Protein AF-A0A7Z9Y634-F1 (afdb_monomer)

Secondary structure (DSSP, 8-state):
--------------HHHHHHHHTTPEEEEEE-TTS-EEEEEE-TTS-EEEHHHHHTTSS-TT-

pLDDT: mean 89.43, std 15.9, range [51.12, 98.62]

Mean predicted aligned error: 7.19 Å

Structure (mmCIF, N/CA/C/O backbone):
data_AF-A0A7Z9Y634-F1
#
_entry.id   AF-A0A7Z9Y634-F1
#
loop_
_atom_site.group_PDB
_a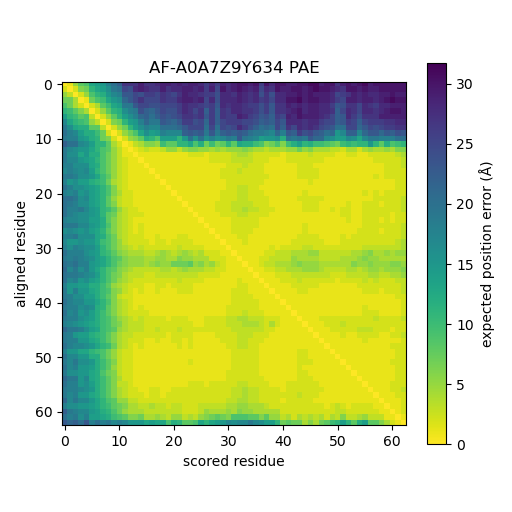tom_site.id
_atom_site.type_symbol
_atom_site.label_atom_id
_atom_site.label_alt_id
_atom_site.label_comp_id
_atom_site.label_asym_id
_atom_site.label_ent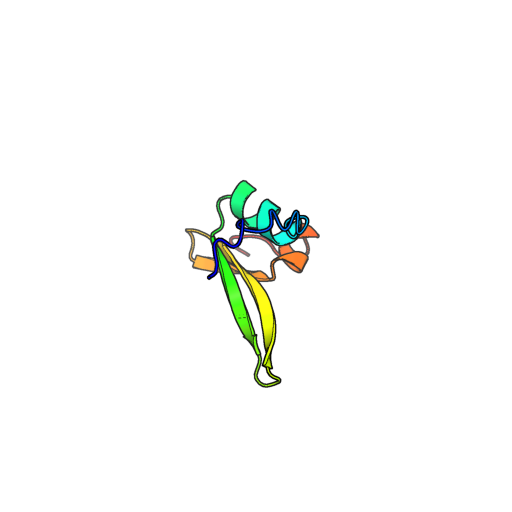ity_id
_atom_site.label_seq_id
_atom_site.pdbx_PDB_ins_code
_atom_site.Cartn_x
_atom_site.Cartn_y
_atom_site.Cartn_z
_atom_site.occupancy
_atom_site.B_iso_or_equiv
_atom_site.auth_seq_id
_atom_site.auth_comp_id
_atom_site.auth_asym_id
_atom_site.auth_atom_id
_atom_site.pdbx_PDB_model_num
ATOM 1 N N . MET A 1 1 ? 34.594 -11.293 17.429 1.00 58.09 1 MET A N 1
ATOM 2 C CA . MET A 1 1 ? 34.360 -10.637 16.123 1.00 58.09 1 MET A CA 1
ATOM 3 C C . MET A 1 1 ? 33.054 -11.235 15.601 1.00 58.09 1 MET A C 1
ATOM 5 O O . MET A 1 1 ? 33.066 -12.413 15.306 1.00 58.09 1 MET A O 1
ATOM 9 N N . GLN A 1 2 ? 31.888 -10.593 15.593 1.00 54.19 2 GLN A N 1
ATOM 10 C CA . GLN A 1 2 ? 31.587 -9.169 15.486 1.00 54.19 2 GLN A CA 1
ATOM 11 C C . GLN A 1 2 ? 30.335 -8.835 16.311 1.00 54.19 2 GLN A C 1
ATOM 13 O O . GLN A 1 2 ? 29.276 -9.423 16.126 1.00 54.19 2 GLN A O 1
ATOM 18 N N . ASN A 1 3 ? 30.504 -7.878 17.218 1.00 57.62 3 ASN A N 1
ATOM 19 C CA . ASN A 1 3 ? 29.447 -7.116 17.857 1.00 57.62 3 ASN A CA 1
ATOM 20 C C . ASN A 1 3 ? 29.074 -6.009 16.856 1.00 57.62 3 ASN A C 1
ATOM 22 O O . ASN A 1 3 ? 29.725 -4.966 16.852 1.00 57.62 3 ASN A O 1
ATOM 26 N N . LEU A 1 4 ? 28.130 -6.259 15.945 1.00 62.53 4 LEU A N 1
ATOM 27 C CA . LEU A 1 4 ? 27.600 -5.199 15.086 1.00 62.53 4 LEU A CA 1
ATOM 28 C C . LEU A 1 4 ? 26.415 -4.576 15.835 1.00 62.53 4 LEU A C 1
ATOM 30 O O . LEU A 1 4 ? 25.490 -5.321 16.170 1.00 62.53 4 LEU A O 1
ATOM 34 N N . PRO A 1 5 ? 26.424 -3.267 16.157 1.00 56.12 5 PRO A N 1
ATOM 35 C CA . PRO A 1 5 ? 25.189 -2.622 16.570 1.00 56.12 5 PRO A CA 1
ATOM 36 C C . PRO A 1 5 ? 24.204 -2.841 15.423 1.00 56.12 5 PRO A C 1
ATOM 38 O O . PRO A 1 5 ? 24.592 -2.722 14.257 1.00 56.12 5 PRO A O 1
ATOM 41 N N . LEU A 1 6 ? 22.966 -3.226 15.743 1.00 53.12 6 LEU A N 1
ATOM 42 C CA . LEU A 1 6 ? 21.873 -3.093 14.791 1.00 53.12 6 LEU A CA 1
ATOM 43 C C . LEU A 1 6 ? 21.914 -1.624 14.399 1.00 53.12 6 LEU A C 1
ATOM 45 O O . LEU A 1 6 ? 21.607 -0.764 15.220 1.00 53.12 6 LEU A O 1
ATOM 49 N N . SER A 1 7 ? 22.462 -1.347 13.217 1.00 51.25 7 SER A N 1
ATOM 50 C CA . SER A 1 7 ? 22.382 -0.037 12.609 1.00 51.25 7 SER A CA 1
ATOM 51 C C . SER A 1 7 ? 20.910 0.308 12.710 1.00 51.25 7 SER A C 1
ATOM 53 O O . SER A 1 7 ? 20.096 -0.392 12.112 1.00 51.25 7 SER A O 1
ATOM 55 N N . GLU A 1 8 ? 20.565 1.304 13.525 1.00 53.50 8 GLU A N 1
ATOM 56 C CA . GLU A 1 8 ? 19.311 2.023 13.373 1.00 53.50 8 GLU A CA 1
ATOM 57 C C . GLU A 1 8 ? 19.392 2.631 11.976 1.00 53.50 8 GLU A C 1
ATOM 59 O O . GLU A 1 8 ? 19.789 3.779 11.784 1.00 53.50 8 GLU A O 1
ATOM 64 N N . SER A 1 9 ? 19.114 1.816 10.961 1.00 52.88 9 SER A N 1
ATOM 65 C CA . SER A 1 9 ? 18.645 2.301 9.692 1.00 52.88 9 SER A CA 1
ATOM 66 C C . SER A 1 9 ? 17.343 2.995 10.041 1.00 52.88 9 SER A C 1
ATOM 68 O O . SER A 1 9 ? 16.277 2.392 10.101 1.00 52.88 9 SER A O 1
ATOM 70 N N . THR A 1 10 ? 17.436 4.297 10.291 1.00 51.12 10 THR A N 1
ATOM 71 C CA . THR 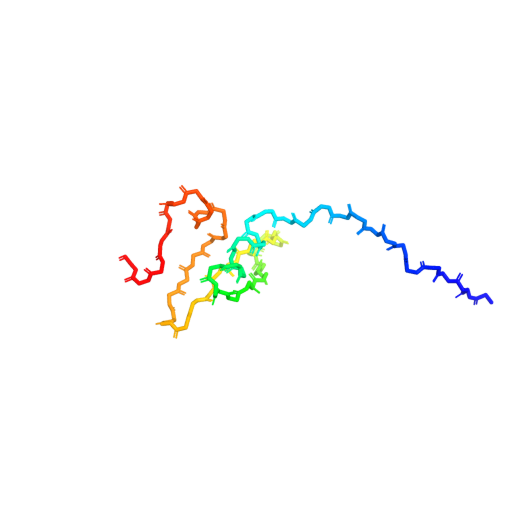A 1 10 ? 16.322 5.224 10.140 1.00 51.12 10 THR A CA 1
ATOM 72 C C . THR A 1 10 ? 15.978 5.297 8.650 1.00 51.12 10 THR A C 1
ATOM 74 O O . THR A 1 10 ? 15.996 6.370 8.045 1.00 51.12 10 THR A O 1
ATOM 77 N N . GLU A 1 11 ? 15.758 4.143 8.018 1.00 66.88 11 GLU A N 1
ATOM 78 C CA . GLU A 1 11 ? 15.053 4.067 6.760 1.00 66.88 11 GLU A CA 1
ATOM 79 C C . GLU A 1 11 ? 13.683 4.629 7.088 1.00 66.88 11 GLU A C 1
ATOM 81 O O . GLU A 1 11 ? 12.919 4.049 7.861 1.00 66.88 11 GLU A O 1
ATOM 86 N N . LEU A 1 12 ? 13.452 5.854 6.616 1.00 83.81 12 LEU A N 1
ATOM 87 C CA . LEU A 1 12 ? 12.168 6.506 6.747 1.00 83.81 12 LEU A CA 1
ATOM 88 C C . LEU A 1 12 ? 11.133 5.509 6.234 1.00 83.81 12 LEU A C 1
ATOM 90 O O . LEU A 1 12 ? 11.192 5.117 5.067 1.00 83.81 12 LEU A O 1
ATOM 94 N N . ALA A 1 13 ? 10.252 5.058 7.129 1.00 89.06 13 ALA A N 1
ATOM 95 C CA . ALA A 1 13 ? 9.239 4.084 6.774 1.00 89.06 13 ALA A CA 1
ATOM 96 C C . ALA A 1 13 ? 8.474 4.599 5.552 1.00 89.06 13 ALA A C 1
ATOM 98 O O . ALA A 1 13 ? 8.159 5.790 5.464 1.00 89.06 13 ALA A O 1
ATOM 99 N N . ASN A 1 14 ? 8.205 3.711 4.598 1.00 94.38 14 ASN A N 1
ATOM 100 C CA . ASN A 1 14 ? 7.434 4.070 3.421 1.00 94.38 14 ASN A CA 1
ATOM 101 C C . ASN A 1 14 ? 6.061 4.607 3.886 1.00 94.38 14 ASN A C 1
ATOM 103 O O . ASN A 1 14 ? 5.335 3.889 4.577 1.00 94.3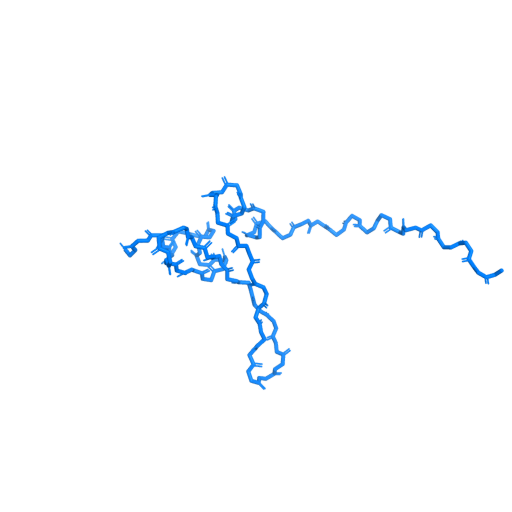8 14 ASN A O 1
ATOM 107 N N . PRO A 1 15 ? 5.694 5.859 3.558 1.00 97.56 15 PRO A N 1
ATOM 108 C CA . PRO A 1 15 ? 4.466 6.461 4.063 1.00 97.56 15 PRO A CA 1
ATOM 109 C C . PRO A 1 15 ? 3.211 5.716 3.596 1.00 97.56 15 PRO A C 1
ATOM 111 O O . PRO A 1 15 ? 2.242 5.670 4.345 1.00 97.56 15 PRO A O 1
ATOM 114 N N . ALA A 1 16 ? 3.227 5.091 2.413 1.00 98.38 16 ALA A N 1
ATOM 115 C CA . ALA A 1 16 ? 2.120 4.259 1.947 1.00 98.38 16 ALA A CA 1
ATOM 116 C C . ALA A 1 16 ? 1.985 2.976 2.786 1.00 98.38 16 ALA A C 1
ATOM 118 O O . ALA A 1 16 ? 0.882 2.612 3.195 1.00 98.38 16 ALA A O 1
ATOM 119 N N . SER A 1 17 ? 3.116 2.357 3.130 1.00 98.19 17 SER A N 1
ATOM 120 C CA . SER A 1 17 ? 3.172 1.190 4.013 1.00 98.19 17 SER A CA 1
ATOM 121 C C . SER A 1 17 ? 2.651 1.506 5.416 1.00 98.19 17 SER A C 1
ATOM 123 O O . SER A 1 17 ? 1.860 0.747 5.972 1.00 98.19 17 SER A O 1
ATOM 125 N N . VAL A 1 18 ? 3.070 2.643 5.987 1.00 97.94 18 VAL A N 1
ATOM 126 C CA . VAL A 1 18 ? 2.586 3.115 7.296 1.00 97.94 18 VAL A CA 1
ATOM 127 C C . VAL A 1 18 ? 1.086 3.382 7.239 1.00 97.94 18 VAL A C 1
ATOM 129 O O . VAL A 1 18 ? 0.344 2.879 8.078 1.00 97.94 18 VAL A O 1
ATOM 132 N N . PHE A 1 19 ? 0.635 4.104 6.212 1.00 98.19 19 PHE A N 1
ATOM 133 C CA . PHE A 1 19 ? -0.772 4.431 6.022 1.00 98.19 19 PHE A CA 1
ATOM 134 C C . PHE A 1 19 ? -1.650 3.180 5.898 1.00 98.19 19 PHE A C 1
ATOM 136 O O . PHE A 1 19 ? -2.728 3.139 6.482 1.00 98.19 19 PHE A O 1
ATOM 143 N N . CYS A 1 20 ? -1.190 2.131 5.205 1.00 98.50 20 CYS A N 1
ATOM 144 C CA . CYS A 1 20 ? -1.899 0.851 5.154 1.00 98.50 20 CYS A CA 1
ATOM 145 C C . CYS A 1 20 ? -2.208 0.312 6.562 1.00 98.50 20 CYS A C 1
ATOM 147 O O . CYS A 1 20 ? -3.364 0.017 6.870 1.00 98.50 20 CYS A O 1
ATOM 149 N N . GLY A 1 21 ? -1.195 0.260 7.434 1.00 97.69 21 GLY A N 1
ATOM 150 C CA . GLY A 1 21 ? -1.350 -0.202 8.814 1.00 97.69 21 GLY A CA 1
ATOM 151 C C . GLY A 1 21 ? -2.218 0.721 9.673 1.00 97.69 21 GLY A C 1
ATOM 152 O O . GLY A 1 21 ? -3.061 0.244 10.431 1.00 97.69 21 GLY A O 1
ATOM 153 N N . GLU A 1 22 ? -2.070 2.042 9.531 1.00 98.06 22 GLU A N 1
ATOM 154 C CA . GLU A 1 22 ? -2.897 3.028 10.247 1.00 98.06 22 GLU A CA 1
ATOM 155 C C . GLU A 1 22 ? -4.387 2.917 9.890 1.00 98.06 22 GLU A C 1
ATOM 157 O O . GLU A 1 22 ? -5.249 3.158 10.735 1.00 98.06 22 GLU A O 1
ATOM 162 N N . GLN A 1 23 ? -4.694 2.492 8.664 1.00 97.62 23 GLN A N 1
ATOM 163 C CA . GLN A 1 23 ? -6.057 2.268 8.184 1.00 97.62 23 GLN A CA 1
ATOM 164 C C . GLN A 1 23 ? -6.595 0.860 8.493 1.00 97.62 23 GLN A C 1
ATOM 166 O O . GLN A 1 23 ? -7.691 0.517 8.049 1.00 97.62 23 GLN A O 1
ATOM 171 N N . GLY A 1 24 ? -5.852 0.058 9.262 1.00 97.00 24 GL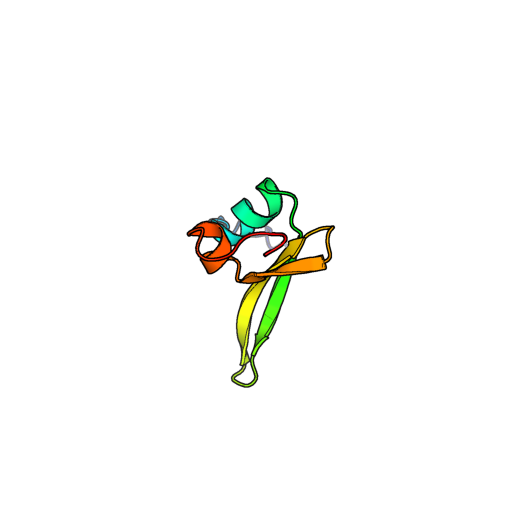Y A N 1
ATOM 172 C CA . GLY A 1 24 ? -6.250 -1.289 9.672 1.00 97.00 24 GLY A CA 1
ATOM 173 C C . GLY A 1 24 ? -5.998 -2.374 8.625 1.00 97.00 24 GLY A C 1
ATOM 174 O O . GLY A 1 24 ? -6.498 -3.482 8.782 1.00 97.00 24 GLY A O 1
ATOM 175 N N . GLY A 1 25 ? -5.247 -2.075 7.564 1.00 97.88 25 GLY A N 1
ATOM 176 C CA . GLY A 1 25 ? -4.820 -3.069 6.587 1.00 97.88 25 GLY A CA 1
ATOM 177 C C . GLY A 1 25 ? -3.521 -3.770 6.986 1.00 97.88 25 GLY A C 1
ATOM 178 O O . GLY A 1 25 ? -2.737 -3.285 7.804 1.00 97.88 25 GLY A O 1
ATOM 179 N N . THR A 1 26 ? -3.273 -4.922 6.370 1.00 98.56 26 THR A N 1
ATOM 180 C CA . THR A 1 26 ? -2.005 -5.651 6.462 1.00 98.56 26 THR A CA 1
ATOM 181 C C . THR A 1 26 ? -1.198 -5.419 5.192 1.00 98.56 26 THR A C 1
ATOM 183 O O . THR A 1 26 ? -1.690 -5.665 4.093 1.00 98.56 26 THR A O 1
ATOM 186 N N . LEU A 1 27 ? 0.046 -4.955 5.333 1.00 98.38 27 LEU A N 1
ATOM 187 C CA . LEU A 1 27 ? 0.955 -4.803 4.200 1.00 98.38 27 LEU A CA 1
ATOM 188 C C . LEU A 1 27 ? 1.564 -6.154 3.807 1.00 98.38 27 LEU A C 1
ATOM 190 O O . LEU A 1 27 ? 2.233 -6.803 4.611 1.00 98.38 27 LEU A O 1
ATOM 194 N N . GLU A 1 28 ? 1.427 -6.508 2.536 1.00 98.38 28 GLU A N 1
ATOM 195 C CA . GLU A 1 28 ? 2.141 -7.598 1.885 1.00 98.38 28 GLU A CA 1
ATOM 196 C C . GLU A 1 28 ? 3.105 -7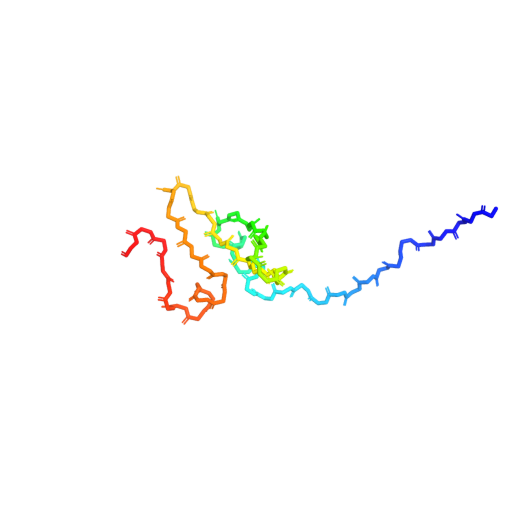.049 0.833 1.00 98.38 28 GLU A C 1
ATOM 198 O O . GLU A 1 28 ? 2.711 -6.306 -0.064 1.00 98.38 28 GLU A O 1
ATOM 203 N N . LEU A 1 29 ? 4.372 -7.457 0.903 1.00 97.88 29 LEU A N 1
ATOM 204 C CA . LEU A 1 29 ? 5.327 -7.213 -0.175 1.00 97.88 29 LEU A CA 1
ATOM 205 C C . LEU A 1 29 ? 5.236 -8.358 -1.179 1.00 97.88 29 LEU A C 1
ATOM 207 O O . LEU A 1 29 ? 5.466 -9.519 -0.838 1.00 97.88 29 LEU A O 1
ATOM 211 N N . ARG A 1 30 ? 4.909 -8.025 -2.423 1.00 97.94 30 ARG A N 1
ATOM 212 C CA . ARG A 1 30 ? 4.791 -8.978 -3.526 1.00 97.94 30 ARG A CA 1
ATOM 213 C C . ARG A 1 30 ? 5.888 -8.717 -4.548 1.00 97.94 30 ARG A C 1
ATOM 215 O O . ARG A 1 30 ? 6.356 -7.592 -4.699 1.00 97.94 30 ARG A O 1
ATOM 222 N N . THR A 1 31 ? 6.313 -9.765 -5.241 1.00 96.88 31 THR A N 1
ATOM 223 C CA . THR A 1 31 ? 7.324 -9.696 -6.302 1.00 96.88 31 THR A CA 1
ATOM 224 C C . THR A 1 31 ? 6.649 -9.962 -7.640 1.00 96.88 31 THR A C 1
ATOM 226 O O . THR A 1 31 ? 5.900 -10.928 -7.762 1.00 96.88 31 THR A O 1
ATOM 229 N N . ASN A 1 32 ? 6.880 -9.100 -8.627 1.00 94.56 32 ASN A N 1
ATOM 230 C CA . ASN A 1 32 ? 6.404 -9.303 -9.993 1.00 94.56 32 ASN A CA 1
ATOM 231 C C . ASN A 1 32 ? 7.344 -10.239 -10.781 1.00 94.56 32 ASN A C 1
ATOM 233 O O . ASN A 1 32 ? 8.436 -10.571 -10.317 1.00 94.56 32 ASN A O 1
ATOM 237 N N . ASP 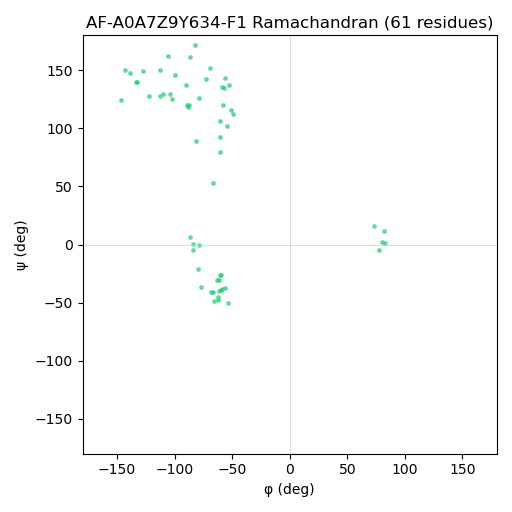A 1 33 ? 6.935 -10.648 -11.983 1.00 96.25 33 ASP A N 1
ATOM 238 C CA . ASP A 1 33 ? 7.707 -11.580 -12.825 1.00 96.25 33 ASP A CA 1
ATOM 239 C C . ASP A 1 33 ? 9.106 -11.049 -13.197 1.00 96.25 33 ASP A C 1
ATOM 241 O O . ASP A 1 33 ? 10.037 -11.829 -13.401 1.00 96.25 33 ASP A O 1
ATOM 245 N N . ASP A 1 34 ? 9.273 -9.723 -13.215 1.00 96.31 34 ASP A N 1
ATOM 246 C CA . ASP A 1 34 ? 10.541 -9.042 -13.499 1.00 96.31 34 ASP A CA 1
ATOM 247 C C . ASP A 1 34 ? 11.453 -8.918 -12.257 1.00 96.31 34 ASP A C 1
ATOM 249 O O . ASP A 1 34 ? 12.547 -8.354 -12.331 1.00 96.31 34 ASP A O 1
ATOM 253 N N . GLY A 1 35 ? 11.022 -9.433 -11.098 1.00 96.44 35 GLY A N 1
ATOM 254 C CA . GLY A 1 35 ? 11.764 -9.404 -9.833 1.00 96.44 35 GLY A CA 1
ATOM 255 C C . GLY A 1 35 ? 11.635 -8.102 -9.030 1.00 96.44 35 GLY A C 1
ATOM 256 O O . GLY A 1 35 ? 12.228 -7.980 -7.956 1.00 96.44 35 GLY A O 1
ATOM 257 N N . GLY A 1 36 ? 10.861 -7.132 -9.515 1.00 96.62 36 GLY A N 1
ATOM 258 C CA . GLY A 1 36 ? 10.509 -5.911 -8.795 1.00 96.62 36 GLY A CA 1
ATOM 259 C C . GLY A 1 36 ? 9.512 -6.177 -7.666 1.00 96.62 36 GLY A C 1
ATOM 260 O O . GLY A 1 36 ? 8.607 -6.998 -7.801 1.00 96.62 36 GLY A O 1
ATOM 261 N N . GLN A 1 37 ? 9.671 -5.473 -6.544 1.00 97.31 37 GLN A N 1
ATOM 262 C CA . GLN A 1 37 ? 8.763 -5.574 -5.400 1.00 97.31 37 GLN A CA 1
ATOM 263 C C . GLN A 1 37 ? 7.755 -4.425 -5.381 1.00 97.31 37 GLN A C 1
ATOM 265 O O . GLN A 1 37 ? 8.085 -3.301 -5.760 1.00 97.31 37 GLN A O 1
ATOM 270 N N . TYR A 1 38 ? 6.545 -4.707 -4.911 1.00 97.56 38 TYR A N 1
ATOM 271 C CA . TYR A 1 38 ? 5.488 -3.725 -4.691 1.00 97.56 38 TYR A CA 1
ATOM 272 C C . TYR A 1 38 ? 4.690 -4.074 -3.431 1.00 97.56 38 TYR A C 1
ATOM 274 O O . TYR A 1 38 ? 4.591 -5.246 -3.058 1.00 97.56 38 TYR A O 1
ATOM 282 N N . GLY A 1 39 ? 4.148 -3.056 -2.763 1.00 98.12 39 GLY A N 1
ATOM 283 C CA . GLY A 1 39 ? 3.319 -3.225 -1.574 1.00 98.12 39 GLY A CA 1
ATOM 284 C C . GLY A 1 39 ? 1.841 -3.362 -1.924 1.00 98.12 39 GLY A C 1
ATOM 285 O O . GLY A 1 39 ? 1.312 -2.615 -2.748 1.00 98.12 39 GLY A O 1
ATOM 286 N N . VAL A 1 40 ? 1.158 -4.297 -1.274 1.00 98.62 40 VAL A N 1
ATOM 287 C CA . VAL A 1 40 ? -0.297 -4.455 -1.327 1.00 98.62 40 VAL A CA 1
ATOM 288 C C . VAL A 1 40 ? -0.852 -4.370 0.084 1.00 98.62 40 VAL A C 1
ATOM 290 O O . VAL A 1 40 ? -0.392 -5.068 0.980 1.00 98.62 40 VAL A O 1
ATOM 293 N N . CYS A 1 41 ? -1.841 -3.510 0.279 1.00 98.50 41 CYS A N 1
ATOM 294 C CA . CYS A 1 41 ? -2.630 -3.431 1.491 1.00 98.50 41 CYS A CA 1
ATOM 295 C C . CYS A 1 41 ? -3.828 -4.378 1.383 1.00 98.50 41 CYS A C 1
ATOM 297 O O . CYS A 1 41 ? -4.661 -4.209 0.490 1.00 98.50 41 CYS A O 1
ATOM 299 N N . VAL A 1 42 ? -3.895 -5.366 2.274 1.00 98.50 42 VAL A N 1
ATOM 300 C CA . VAL A 1 42 ? -4.980 -6.351 2.370 1.00 98.50 42 VAL A CA 1
ATOM 301 C C . VAL A 1 42 ? -5.871 -5.997 3.558 1.00 98.50 42 VAL A C 1
ATOM 303 O O . VAL A 1 42 ? -5.368 -5.781 4.663 1.00 98.50 42 VAL A O 1
ATOM 306 N N . PHE A 1 43 ? -7.182 -5.930 3.342 1.00 98.06 43 PHE A N 1
ATOM 307 C CA . PHE A 1 43 ? -8.162 -5.546 4.360 1.00 98.06 43 PHE A CA 1
ATOM 308 C C . PHE A 1 43 ? -8.956 -6.757 4.878 1.00 98.06 43 PHE A C 1
ATOM 310 O O . PHE A 1 43 ? -9.015 -7.801 4.231 1.00 98.06 43 PHE A O 1
ATOM 317 N N . ASP A 1 44 ? -9.602 -6.615 6.041 1.00 96.88 44 ASP A N 1
ATOM 318 C CA . ASP A 1 44 ? -10.369 -7.692 6.698 1.00 96.88 44 ASP A CA 1
ATOM 319 C C . ASP A 1 44 ? -11.546 -8.222 5.860 1.00 96.88 44 ASP A C 1
ATOM 321 O O . ASP A 1 44 ? -11.968 -9.368 6.020 1.00 96.88 44 ASP A O 1
ATOM 325 N N . ASP A 1 45 ? -12.089 -7.397 4.960 1.00 95.69 45 ASP A N 1
ATOM 326 C CA . ASP A 1 45 ? -13.134 -7.797 4.012 1.00 95.69 45 ASP A CA 1
ATOM 327 C C . ASP A 1 45 ? -12.585 -8.573 2.798 1.00 95.69 45 ASP A C 1
ATOM 329 O O . ASP A 1 45 ? -13.353 -8.998 1.933 1.00 95.69 45 ASP A O 1
ATOM 333 N N . GLY A 1 46 ? -11.266 -8.778 2.741 1.00 96.44 46 GLY A N 1
ATOM 334 C CA . GLY A 1 46 ? -10.550 -9.437 1.655 1.00 96.44 46 GLY A CA 1
ATOM 335 C C . GLY A 1 46 ? -10.292 -8.544 0.443 1.00 96.44 46 GLY A C 1
ATOM 336 O O . GLY A 1 46 ? -9.749 -9.030 -0.549 1.00 96.44 46 GLY A O 1
ATOM 337 N N . SER A 1 47 ? -10.676 -7.264 0.481 1.00 97.62 47 SER A N 1
ATOM 338 C CA . SER A 1 47 ? -10.290 -6.321 -0.564 1.00 97.62 47 SER A CA 1
ATOM 339 C C . SER A 1 47 ? -8.792 -6.021 -0.498 1.00 97.62 47 SER A C 1
ATOM 341 O O . SER A 1 47 ? -8.153 -6.108 0.553 1.00 97.62 47 SER A O 1
ATOM 343 N N . GLU A 1 48 ? -8.223 -5.683 -1.652 1.00 98.19 48 GLU A N 1
ATOM 344 C CA . GLU A 1 48 ? -6.797 -5.422 -1.799 1.00 98.19 48 GLU A CA 1
ATOM 345 C C . GLU A 1 48 ? -6.574 -4.140 -2.595 1.00 98.19 48 GLU A C 1
ATOM 347 O O . GLU A 1 48 ? -7.227 -3.902 -3.613 1.00 98.19 48 GLU A O 1
ATOM 352 N N . CYS A 1 49 ? -5.599 -3.347 -2.164 1.00 98.44 49 CYS A N 1
ATOM 353 C CA . CYS A 1 49 ? -5.134 -2.176 -2.891 1.00 98.44 49 CYS A CA 1
ATOM 354 C C . CYS A 1 49 ? -3.613 -2.166 -2.969 1.00 98.44 49 CYS A C 1
ATOM 356 O O . CYS A 1 49 ? -2.946 -2.424 -1.975 1.00 98.44 49 CYS A O 1
ATOM 358 N N . GLU A 1 50 ? -3.045 -1.781 -4.110 1.00 98.12 50 GLU A N 1
ATOM 359 C CA . GLU A 1 50 ? -1.632 -1.388 -4.137 1.00 98.12 50 GLU A CA 1
ATOM 360 C C . GLU A 1 50 ? -1.425 -0.205 -3.171 1.00 98.12 50 GLU A C 1
ATOM 362 O O . GLU A 1 50 ? -2.267 0.699 -3.102 1.00 98.12 50 GLU A O 1
ATOM 367 N N . GLU A 1 51 ? -0.361 -0.245 -2.363 1.00 98.56 51 GLU A N 1
ATOM 368 C CA . GLU A 1 51 ? -0.209 0.648 -1.205 1.00 98.56 51 GLU A CA 1
ATOM 369 C C . GLU A 1 51 ? -0.219 2.132 -1.598 1.00 98.56 51 GLU A C 1
ATOM 371 O O . GLU A 1 51 ? -0.827 2.957 -0.911 1.00 98.56 51 GLU A O 1
ATOM 376 N N . TRP A 1 52 ? 0.389 2.487 -2.732 1.00 98.25 52 TRP A N 1
ATOM 377 C CA . TRP A 1 52 ? 0.444 3.864 -3.199 1.00 98.25 52 TRP A CA 1
ATOM 378 C C . TRP A 1 52 ? -0.868 4.325 -3.832 1.00 98.25 52 TRP A C 1
ATOM 380 O O . TRP A 1 52 ? -1.258 5.480 -3.646 1.00 98.25 52 TRP A O 1
ATOM 390 N N . ALA A 1 53 ? -1.568 3.447 -4.548 1.00 98.50 53 ALA A N 1
ATOM 391 C CA . ALA A 1 53 ? -2.915 3.708 -5.044 1.00 98.50 53 ALA A CA 1
ATOM 392 C C . ALA A 1 53 ? -3.892 3.945 -3.882 1.00 98.50 53 ALA A C 1
ATOM 394 O O . ALA A 1 53 ? -4.711 4.864 -3.942 1.00 98.50 53 ALA A O 1
ATOM 395 N N . PHE A 1 54 ? -3.774 3.179 -2.793 1.00 98.38 54 PHE A N 1
ATOM 396 C CA . PHE A 1 54 ? -4.555 3.411 -1.580 1.00 98.38 54 PHE A CA 1
ATOM 397 C C . PHE A 1 54 ? -4.195 4.741 -0.912 1.00 98.38 54 PHE A C 1
ATOM 399 O O . PHE A 1 54 ? -5.080 5.554 -0.648 1.00 98.38 54 PHE A O 1
ATOM 406 N N . TYR A 1 55 ? -2.900 5.011 -0.719 1.00 98.44 55 TYR A N 1
ATOM 407 C CA . TYR A 1 55 ? -2.409 6.261 -0.132 1.00 98.44 55 TYR A CA 1
ATOM 408 C C . TYR A 1 55 ? -2.892 7.509 -0.894 1.00 98.44 55 TYR A C 1
ATOM 410 O O . TYR A 1 55 ? -3.227 8.525 -0.286 1.00 98.44 55 TYR A O 1
ATOM 418 N N . ARG A 1 56 ? -2.975 7.438 -2.231 1.00 98.38 56 ARG A N 1
ATOM 419 C CA . ARG A 1 56 ? -3.488 8.527 -3.085 1.00 98.38 56 ARG A CA 1
ATOM 420 C C . ARG A 1 56 ? -5.017 8.560 -3.218 1.00 98.38 56 ARG A C 1
ATOM 422 O O . ARG A 1 56 ? -5.544 9.482 -3.837 1.00 98.38 56 ARG A O 1
ATOM 429 N N . GLY A 1 57 ? -5.736 7.589 -2.652 1.00 96.88 57 GLY A N 1
ATOM 430 C CA . GLY A 1 57 ? -7.196 7.477 -2.753 1.00 96.88 57 GLY A CA 1
ATOM 431 C C . GLY A 1 57 ? -7.710 7.017 -4.124 1.00 96.88 57 GLY A C 1
ATOM 432 O O . GLY A 1 57 ? -8.898 7.172 -4.414 1.00 96.88 57 GLY A O 1
ATOM 433 N N . GLU A 1 58 ? -6.831 6.462 -4.958 1.00 98.00 58 GLU A N 1
ATOM 434 C CA . GLU A 1 58 ? -7.139 5.861 -6.265 1.00 98.00 58 GLU A CA 1
ATOM 435 C C . GLU A 1 58 ? -7.712 4.443 -6.118 1.00 98.00 58 GLU A C 1
ATOM 437 O O . GLU A 1 58 ? -8.396 3.954 -7.014 1.00 98.00 58 GLU A O 1
ATOM 442 N N . CYS A 1 59 ? -7.460 3.805 -4.973 1.00 97.94 59 CYS A N 1
ATOM 443 C CA . CYS A 1 59 ? -8.034 2.529 -4.564 1.00 97.94 59 CYS A CA 1
ATOM 444 C C . CYS A 1 59 ? -8.662 2.655 -3.171 1.00 97.94 59 CYS A C 1
ATOM 446 O O . CYS A 1 59 ? -8.210 3.467 -2.359 1.00 97.94 59 CYS A O 1
ATOM 448 N N . LYS A 1 60 ? -9.713 1.877 -2.892 1.00 95.25 60 LYS A N 1
ATOM 449 C CA . LYS A 1 60 ? -10.414 1.869 -1.603 1.00 95.25 60 LYS A CA 1
ATOM 450 C C . LYS A 1 60 ? -10.773 0.440 -1.185 1.00 95.25 60 LYS A C 1
ATOM 452 O O . LYS A 1 60 ? -11.101 -0.363 -2.059 1.00 95.25 60 LYS A O 1
ATOM 4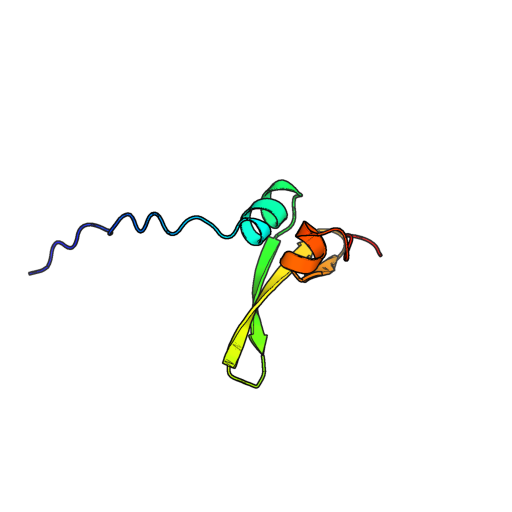57 N N . PRO A 1 61 ? -10.780 0.148 0.127 1.00 93.94 61 PRO A N 1
ATOM 458 C CA . PRO A 1 61 ? -11.357 -1.087 0.636 1.00 93.94 61 PRO A CA 1
ATOM 459 C C . PRO A 1 61 ? -12.820 -1.225 0.203 1.00 93.94 61 PRO A C 1
ATOM 461 O O . PRO A 1 61 ? -13.544 -0.228 0.159 1.00 93.94 61 PRO A O 1
ATOM 464 N N . GLY A 1 62 ? -13.253 -2.447 -0.098 1.00 90.38 62 GLY A N 1
ATOM 465 C CA . GLY A 1 62 ? -14.644 -2.765 -0.438 1.00 90.38 62 GLY A CA 1
ATOM 466 C C . GLY A 1 62 ? -15.115 -2.413 -1.860 1.00 90.38 62 GLY A C 1
ATOM 467 O O . GLY A 1 62 ? -16.228 -2.807 -2.215 1.00 90.38 62 GLY A O 1
ATOM 468 N N . GLY A 1 63 ? -14.283 -1.757 -2.683 1.00 73.44 63 GLY A N 1
ATOM 469 C CA . GLY A 1 63 ? -14.610 -1.371 -4.070 1.00 73.44 63 GLY A CA 1
ATOM 470 C C . GLY A 1 63 ? -15.259 0.003 -4.218 1.00 73.44 63 GLY A C 1
ATOM 471 O O . GLY A 1 63 ? -16.290 0.268 -3.563 1.00 73.44 63 GLY A O 1
#

Solvent-accessible surface area (backbone atoms only — not comparable to full-atom values): 3943 Å² total; per-residue (Å²): 140,80,92,70,75,80,73,81,71,80,66,75,72,55,66,31,58,50,49,28,47,77,72,68,23,47,74,41,83,44,69,49,98,89,70,50,74,49,51,32,22,39,37,95,89,68,32,72,29,49,22,61,41,36,67,72,65,79,34,60,81,83,113

Foldseek 3Di:
DDPDPPPPPPPPPDVLCVVLVVVVWDWDWDADPVRDIFIWTAHPVRDIDGSVCVVVVVDDPPD

Sequence (63 aa):
MQNLPLSESTELANPASVFCGEQGGTLELRTNDDGGQYGVCVFDDGSECEEWAFYRGECKPGG

Radius of gyr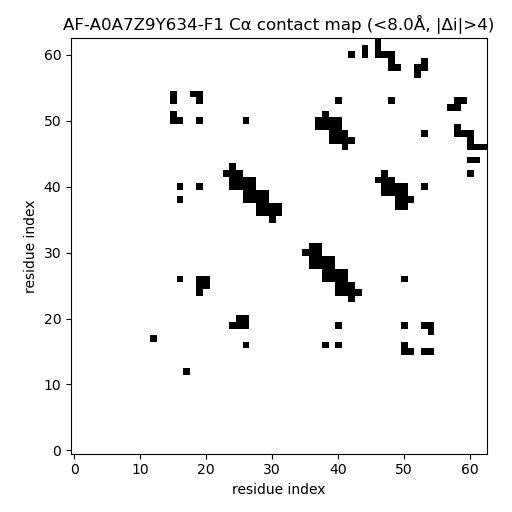ation: 14.88 Å; Cα contacts (8 Å, |Δi|>4): 83; chains: 1; bounding box: 49×20×31 Å

Nearest PDB structures (foldseek):
  2x5c-assembly2_B  TM=6.723E-01  e=1.844E-01  Pyrobaculum spherical virus
  6vr4-assembly2_B  TM=6.997E-01  e=1.477E+00  Cellulophaga phage phi14:2
  2k7i-assembly1_B  TM=7.065E-01  e=1.576E+00  Agrobacterium fabrum str. C58
  1qk9-assembly1_A  TM=3.933E-01  e=7.223E-01  Homo sapiens
  3dz3-assembly1_A  TM=4.886E-01  e=3.221E+00  Homo sapiens